Protein AF-F8NR78-F1 (afdb_monomer_lite)

Radius of gyration: 13.44 Å; chains: 1; bounding box: 33×18×36 Å

Organism: Serpula lacrymans var. lacrymans (strain S7.9) (NCBI:txid578457)

Structure (mmCIF, N/CA/C/O backbone):
data_AF-F8NR78-F1
#
_entry.id   AF-F8NR78-F1
#
loop_
_atom_site.group_PDB
_atom_site.id
_atom_site.type_symbol
_atom_site.label_atom_id
_atom_site.label_alt_id
_atom_site.label_comp_id
_atom_site.label_asym_id
_atom_site.label_entity_id
_atom_site.label_seq_id
_atom_site.pdbx_PDB_ins_code
_atom_site.Cartn_x
_atom_site.Cartn_y
_atom_site.Cartn_z
_atom_site.occupancy
_atom_site.B_iso_or_equiv
_atom_site.auth_seq_id
_atom_site.auth_comp_id
_atom_site.auth_asym_id
_atom_site.auth_atom_id
_atom_site.pdbx_PDB_model_num
ATOM 1 N N . THR A 1 1 ? -13.060 9.471 1.757 1.00 70.62 1 THR A N 1
ATOM 2 C CA . THR A 1 1 ? -13.110 8.167 2.449 1.00 70.62 1 THR A CA 1
ATOM 3 C C . THR A 1 1 ? -13.438 7.082 1.435 1.00 70.62 1 THR A C 1
ATOM 5 O O . THR A 1 1 ? -13.839 7.415 0.325 1.00 70.62 1 THR A O 1
ATOM 8 N N . LEU A 1 2 ? -13.205 5.808 1.760 1.00 84.81 2 LEU A N 1
ATOM 9 C CA . LEU A 1 2 ? -13.468 4.657 0.871 1.00 84.81 2 LEU A CA 1
ATOM 10 C C . LEU A 1 2 ? -14.936 4.189 0.902 1.00 84.81 2 LEU A C 1
ATOM 12 O O . LEU A 1 2 ? -15.348 3.356 0.099 1.00 84.81 2 LEU A O 1
ATOM 16 N N . GLU A 1 3 ? -15.729 4.786 1.791 1.00 83.12 3 GLU A N 1
ATOM 17 C CA . GLU A 1 3 ? -17.150 4.513 2.021 1.00 83.12 3 GLU A CA 1
ATOM 18 C C . GLU A 1 3 ? -18.027 4.554 0.754 1.00 83.12 3 GLU A C 1
ATOM 20 O O . GLU A 1 3 ? -18.858 3.659 0.615 1.00 83.12 3 GLU A O 1
ATOM 25 N N . PRO A 1 4 ? -17.849 5.487 -0.212 1.00 89.38 4 PRO A N 1
ATOM 26 C CA . PRO A 1 4 ? -18.682 5.523 -1.422 1.00 89.38 4 PRO A CA 1
ATOM 27 C C . PRO A 1 4 ? -18.555 4.273 -2.298 1.00 89.38 4 PRO A C 1
ATOM 29 O O . PRO A 1 4 ? -19.435 3.991 -3.105 1.00 89.38 4 PRO A O 1
ATOM 32 N N . TYR A 1 5 ? -17.458 3.531 -2.145 1.00 88.94 5 TYR A N 1
ATOM 33 C CA . TYR A 1 5 ? -17.182 2.311 -2.895 1.00 88.94 5 TYR A CA 1
ATOM 34 C C . TYR A 1 5 ? -17.592 1.047 -2.127 1.00 88.94 5 TYR A C 1
ATOM 36 O O . TYR A 1 5 ? -17.350 -0.057 -2.606 1.00 88.94 5 TYR A O 1
ATOM 44 N N . GLY A 1 6 ? -18.181 1.188 -0.930 1.00 91.75 6 GLY A N 1
ATOM 45 C CA . GLY A 1 6 ? -18.535 0.060 -0.066 1.00 91.75 6 GLY A CA 1
ATOM 46 C C . GLY A 1 6 ? -17.324 -0.736 0.431 1.00 91.75 6 GLY A C 1
ATOM 47 O O . GLY A 1 6 ? -17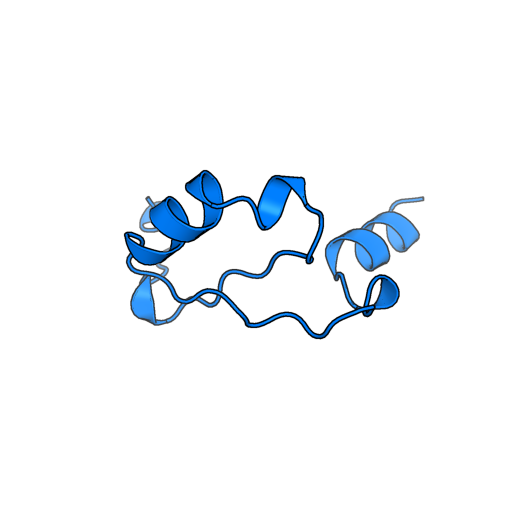.471 -1.894 0.813 1.00 91.75 6 GLY A O 1
ATOM 48 N N . LEU A 1 7 ? -16.125 -0.144 0.396 1.00 90.69 7 LEU A N 1
ATOM 49 C CA . LEU A 1 7 ? -14.888 -0.817 0.778 1.00 90.69 7 LEU A CA 1
ATOM 50 C C . LEU A 1 7 ? -14.565 -0.566 2.251 1.00 90.69 7 LEU A C 1
ATOM 52 O O . LEU A 1 7 ? -14.536 0.579 2.709 1.00 90.69 7 LEU A O 1
ATOM 56 N N . ASN A 1 8 ? -14.256 -1.644 2.966 1.00 92.19 8 ASN A N 1
ATOM 57 C CA . ASN A 1 8 ? -13.785 -1.597 4.341 1.00 92.19 8 ASN A CA 1
ATOM 58 C C . ASN A 1 8 ? -12.254 -1.409 4.359 1.00 92.19 8 ASN A C 1
ATOM 60 O O . ASN A 1 8 ? -11.545 -2.283 3.861 1.00 92.19 8 ASN A O 1
ATOM 64 N N . PRO A 1 9 ? -11.710 -0.302 4.902 1.00 92.75 9 PRO A N 1
ATOM 65 C CA . PRO A 1 9 ? -10.281 0.009 4.805 1.00 92.75 9 PRO A CA 1
ATOM 66 C C . PRO A 1 9 ? -9.307 -1.096 5.261 1.00 92.75 9 PRO A C 1
ATOM 68 O O . PRO A 1 9 ? -8.326 -1.309 4.551 1.00 92.75 9 PRO A O 1
ATOM 71 N N . PRO A 1 10 ? -9.549 -1.842 6.357 1.00 93.75 10 PRO A N 1
ATOM 72 C CA . PRO A 1 10 ? -8.658 -2.922 6.790 1.00 93.75 10 PRO A CA 1
ATOM 73 C C . PRO A 1 10 ? -8.516 -4.070 5.784 1.00 93.75 10 PRO A C 1
ATOM 75 O O . PRO A 1 10 ? -7.477 -4.728 5.754 1.00 93.75 10 PRO A O 1
ATOM 78 N N . ASP A 1 11 ? -9.525 -4.278 4.934 1.00 93.31 11 ASP A N 1
ATOM 79 C CA . ASP A 1 11 ? -9.530 -5.322 3.903 1.00 93.31 11 ASP A CA 1
ATOM 80 C C . ASP A 1 11 ? -8.808 -4.875 2.617 1.00 93.31 11 ASP A C 1
ATOM 82 O O . ASP A 1 11 ? -8.719 -5.623 1.642 1.00 93.31 11 ASP A O 1
ATOM 86 N N . ILE A 1 12 ? -8.282 -3.647 2.593 1.00 93.31 12 ILE A N 1
ATOM 87 C CA . ILE A 1 12 ? -7.630 -3.056 1.427 1.00 93.31 12 ILE A CA 1
ATOM 88 C C . ILE A 1 12 ? -6.116 -3.149 1.558 1.00 93.31 12 ILE A C 1
ATOM 90 O O . ILE A 1 12 ? -5.523 -2.847 2.597 1.00 93.31 12 ILE A O 1
ATOM 94 N N . ILE A 1 13 ? -5.489 -3.493 0.434 1.00 93.06 13 ILE A N 1
ATOM 95 C CA . ILE A 1 13 ? -4.046 -3.437 0.251 1.00 93.06 13 ILE A CA 1
ATOM 96 C C . ILE A 1 13 ? -3.730 -2.311 -0.735 1.00 93.06 13 ILE A C 1
ATOM 98 O O . ILE A 1 13 ? -4.020 -2.401 -1.926 1.00 93.06 13 ILE A O 1
ATOM 102 N N . PHE A 1 14 ? -3.124 -1.242 -0.232 1.00 91.75 14 PHE A N 1
ATOM 103 C CA . PHE A 1 14 ? -2.582 -0.155 -1.028 1.00 91.75 14 PHE A CA 1
ATOM 104 C C . PHE A 1 14 ? -1.257 -0.575 -1.670 1.00 91.75 14 PHE A C 1
ATOM 106 O O . PHE A 1 14 ? -0.333 -1.031 -0.991 1.00 91.75 14 PHE A O 1
ATOM 113 N N . GLN A 1 15 ? -1.160 -0.405 -2.986 1.00 91.00 15 GLN A N 1
ATOM 114 C CA . GLN A 1 15 ? 0.000 -0.779 -3.786 1.00 91.00 15 GLN A CA 1
ATOM 115 C C . GLN A 1 15 ? 0.648 0.479 -4.375 1.00 91.00 15 GLN A C 1
ATOM 117 O O . GLN A 1 15 ? -0.016 1.284 -5.023 1.00 91.00 15 GLN A O 1
ATOM 122 N N . GLN A 1 16 ? 1.954 0.631 -4.162 1.00 88.88 16 GLN A N 1
ATOM 123 C CA . GLN A 1 16 ? 2.787 1.682 -4.751 1.00 88.88 16 GLN A CA 1
ATOM 124 C C . GLN A 1 16 ? 4.153 1.097 -5.121 1.00 88.88 16 GLN A C 1
ATOM 126 O O . GLN A 1 16 ? 4.563 0.083 -4.551 1.00 88.88 16 GLN A O 1
ATOM 131 N N . ASP A 1 17 ? 4.857 1.723 -6.062 1.00 86.00 17 ASP A N 1
ATOM 132 C CA . ASP A 1 17 ? 6.238 1.350 -6.357 1.00 86.00 17 ASP A CA 1
ATOM 133 C C . ASP A 1 17 ? 7.221 1.952 -5.334 1.00 86.00 17 ASP A C 1
ATOM 135 O O . ASP A 1 17 ? 6.853 2.693 -4.420 1.00 86.00 17 ASP A O 1
ATOM 139 N N . ASN A 1 18 ? 8.496 1.590 -5.473 1.00 86.12 18 ASN A N 1
ATOM 140 C CA . ASN A 1 18 ? 9.564 2.035 -4.580 1.00 86.12 18 ASN A CA 1
ATOM 141 C C . ASN A 1 18 ? 10.268 3.325 -5.061 1.00 86.12 18 ASN A C 1
ATOM 143 O O . ASN A 1 18 ? 11.436 3.527 -4.726 1.00 86.12 18 ASN A O 1
ATOM 147 N N . ASP A 1 19 ? 9.623 4.194 -5.857 1.00 84.69 19 ASP A N 1
ATOM 148 C CA . ASP A 1 19 ? 10.219 5.500 -6.192 1.00 84.69 19 ASP A CA 1
ATOM 149 C C . ASP A 1 19 ? 10.492 6.293 -4.899 1.00 84.69 19 ASP A C 1
ATOM 151 O O . ASP A 1 19 ? 9.669 6.333 -3.978 1.00 84.69 19 ASP A O 1
ATOM 155 N N . HIS A 1 20 ? 11.648 6.958 -4.824 1.00 84.88 20 HIS A N 1
ATOM 156 C CA . HIS A 1 20 ? 12.062 7.741 -3.659 1.00 84.88 20 HIS A CA 1
ATOM 157 C C . HIS A 1 20 ? 11.008 8.744 -3.179 1.00 84.88 20 HIS A C 1
ATOM 159 O O . HIS A 1 20 ? 10.921 9.001 -1.975 1.00 84.88 20 HIS A O 1
ATOM 165 N N . LYS A 1 21 ? 10.187 9.294 -4.082 1.00 84.94 21 LYS A N 1
ATOM 166 C CA . LYS A 1 21 ? 9.090 10.205 -3.719 1.00 84.94 21 LYS A CA 1
ATOM 167 C C . LYS A 1 21 ? 8.026 9.499 -2.871 1.00 84.94 21 LYS A C 1
ATOM 169 O O . LYS A 1 21 ? 7.546 10.074 -1.895 1.00 84.94 21 LYS A O 1
ATOM 174 N N . HIS A 1 22 ? 7.714 8.249 -3.204 1.00 86.31 22 HIS A N 1
ATOM 175 C CA . HIS A 1 22 ? 6.715 7.406 -2.543 1.00 86.31 22 HIS A CA 1
ATOM 176 C C . HIS A 1 22 ? 7.263 6.707 -1.291 1.00 86.31 22 HIS A C 1
ATOM 178 O O . HIS A 1 22 ? 6.519 6.390 -0.367 1.00 86.31 22 HIS A O 1
ATOM 184 N N . THR A 1 23 ? 8.582 6.529 -1.197 1.00 87.62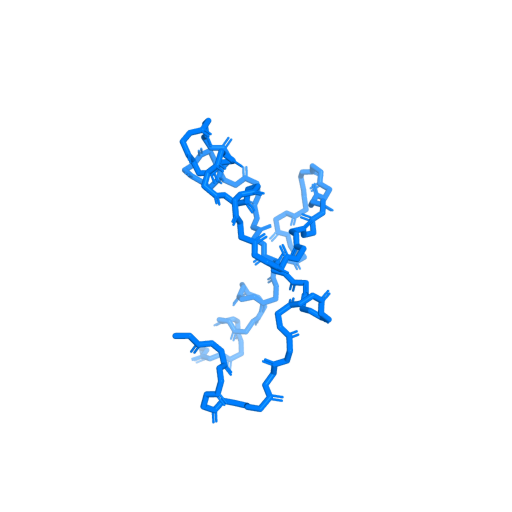 23 THR A N 1
ATOM 185 C CA . THR A 1 23 ? 9.221 5.873 -0.045 1.00 87.62 23 THR A CA 1
ATOM 186 C C . THR A 1 23 ? 9.879 6.834 0.943 1.00 87.62 23 THR A C 1
ATOM 188 O O . THR A 1 23 ? 10.566 6.379 1.868 1.00 87.62 23 THR A O 1
ATOM 191 N N . CYS A 1 24 ? 9.724 8.150 0.767 1.00 92.56 24 CYS A N 1
ATOM 192 C CA . CYS A 1 24 ? 10.293 9.123 1.693 1.00 92.56 24 CYS A CA 1
ATOM 193 C C . CYS A 1 24 ? 9.656 8.994 3.089 1.00 92.56 24 CYS A C 1
ATOM 195 O O . CYS A 1 24 ? 8.534 8.508 3.245 1.00 92.56 24 CYS A O 1
ATOM 197 N N . ARG A 1 25 ? 10.378 9.433 4.128 1.00 94.31 25 ARG A N 1
ATOM 198 C CA . ARG A 1 25 ? 9.954 9.265 5.530 1.00 94.31 25 ARG A CA 1
ATOM 199 C C . ARG A 1 25 ? 8.541 9.792 5.782 1.00 94.31 25 ARG A C 1
ATOM 201 O O . ARG A 1 25 ? 7.731 9.088 6.366 1.00 94.31 25 ARG A O 1
ATOM 208 N N . LYS A 1 26 ? 8.241 10.988 5.271 1.00 95.50 26 LYS A N 1
ATOM 209 C CA . LYS A 1 26 ? 6.932 11.628 5.439 1.00 95.50 26 LYS A CA 1
ATOM 210 C C . LYS A 1 26 ? 5.793 10.778 4.870 1.00 95.50 26 LYS A C 1
ATOM 212 O O . LYS A 1 26 ? 4.756 10.656 5.508 1.00 95.50 26 LYS A O 1
ATOM 217 N N . VAL A 1 27 ? 5.993 10.178 3.695 1.00 94.19 27 VAL A N 1
ATOM 218 C CA . VAL A 1 27 ? 4.982 9.308 3.076 1.00 94.19 27 VAL A CA 1
ATOM 219 C C . VAL A 1 27 ? 4.834 8.010 3.865 1.00 94.19 27 VAL A C 1
ATOM 221 O O . VAL A 1 27 ? 3.715 7.590 4.132 1.00 94.19 27 VAL A O 1
ATOM 224 N N . LYS A 1 28 ? 5.942 7.407 4.311 1.00 92.75 28 LYS A N 1
ATOM 225 C CA . LYS A 1 28 ? 5.900 6.199 5.151 1.00 92.75 28 LYS A CA 1
ATOM 226 C C . LYS A 1 28 ? 5.175 6.421 6.475 1.00 92.75 28 LYS A C 1
ATOM 228 O O . LYS A 1 28 ? 4.440 5.540 6.901 1.00 92.75 28 LYS A O 1
ATOM 233 N N . ASP A 1 29 ? 5.399 7.560 7.121 1.00 96.06 29 ASP A N 1
ATOM 234 C CA . ASP A 1 29 ? 4.744 7.888 8.387 1.00 96.06 29 ASP A CA 1
ATOM 235 C C . ASP A 1 29 ? 3.238 8.099 8.167 1.00 96.06 29 ASP A C 1
ATOM 237 O O . ASP A 1 29 ? 2.438 7.466 8.848 1.00 96.06 29 ASP A O 1
ATOM 241 N N . TRP A 1 30 ? 2.849 8.838 7.121 1.00 95.38 30 TRP A N 1
ATOM 242 C CA . TRP A 1 30 ? 1.438 8.995 6.7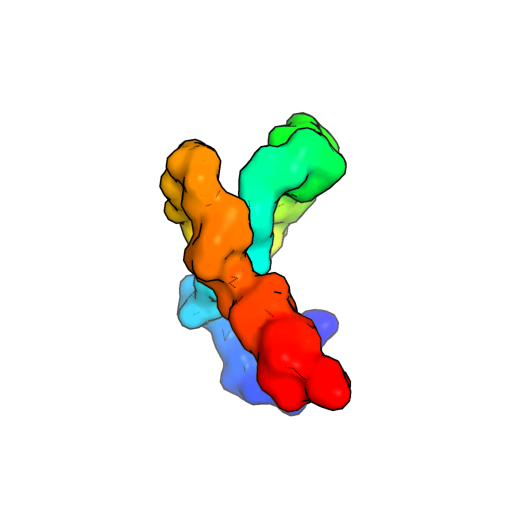50 1.00 95.38 30 TRP A CA 1
ATOM 243 C C . TRP A 1 30 ? 0.748 7.659 6.434 1.00 95.38 30 TRP A C 1
ATOM 245 O O . TRP A 1 30 ? -0.374 7.435 6.880 1.00 95.38 30 TRP A O 1
ATOM 255 N N . LEU A 1 31 ? 1.410 6.751 5.705 1.00 94.50 31 LEU A N 1
ATOM 256 C CA . LEU A 1 31 ? 0.859 5.433 5.356 1.00 94.50 31 LEU A CA 1
ATOM 257 C C . LEU A 1 31 ? 0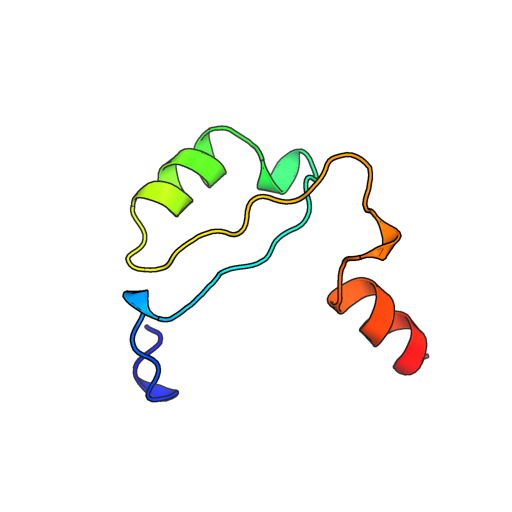.605 4.550 6.583 1.00 94.50 31 LEU A C 1
ATOM 259 O O . LEU A 1 31 ? -0.345 3.776 6.580 1.00 94.50 31 LEU A O 1
ATOM 263 N N . LYS A 1 32 ? 1.421 4.673 7.637 1.00 93.62 32 LYS A N 1
ATOM 264 C CA . LYS A 1 32 ? 1.228 3.927 8.893 1.00 93.62 32 LYS A CA 1
ATOM 265 C C . LYS A 1 32 ? 0.021 4.404 9.697 1.00 93.62 32 LYS A C 1
ATOM 267 O O . LYS A 1 32 ? -0.486 3.649 10.516 1.00 93.62 32 LYS A O 1
ATOM 272 N N . GLU A 1 33 ? -0.405 5.647 9.495 1.00 95.88 33 GLU A N 1
ATOM 273 C CA . GLU A 1 33 ? -1.578 6.228 10.160 1.00 95.88 33 GLU A CA 1
ATOM 274 C C . GLU A 1 33 ? -2.892 5.839 9.469 1.00 95.88 33 GLU A C 1
ATOM 276 O O . GLU A 1 33 ? -3.973 6.119 9.987 1.00 95.88 33 GLU A O 1
ATOM 281 N N . GLN A 1 34 ? -2.822 5.209 8.293 1.00 94.12 34 GLN A N 1
ATOM 282 C CA . GLN A 1 34 ? -4.009 4.825 7.543 1.00 94.12 34 GLN A CA 1
ATOM 283 C C . GLN A 1 34 ? -4.603 3.517 8.063 1.00 94.12 34 GLN A C 1
ATOM 285 O O . GLN A 1 34 ? -3.903 2.621 8.523 1.00 94.12 34 GLN A O 1
ATOM 290 N N . ALA A 1 35 ? -5.922 3.387 7.926 1.00 94.25 35 ALA A N 1
ATOM 291 C CA . ALA A 1 35 ? -6.655 2.183 8.317 1.00 94.25 35 ALA A CA 1
ATOM 292 C C . ALA A 1 35 ? -6.495 1.008 7.329 1.00 94.25 35 ALA A C 1
ATOM 294 O O . ALA A 1 35 ? -7.027 -0.069 7.580 1.00 94.25 35 ALA A O 1
ATOM 295 N N . PHE A 1 36 ? -5.809 1.221 6.205 1.00 94.12 36 PHE A N 1
ATOM 296 C CA . PHE A 1 36 ? -5.539 0.207 5.189 1.00 94.12 36 PHE A CA 1
ATOM 297 C C . PHE A 1 36 ? -4.090 -0.272 5.246 1.00 94.12 36 PHE A C 1
ATOM 299 O O . PHE A 1 36 ? -3.197 0.427 5.723 1.00 94.12 36 PHE A O 1
ATOM 306 N N . ASN A 1 37 ? -3.837 -1.455 4.693 1.00 94.00 37 ASN A N 1
ATOM 307 C CA . ASN A 1 37 ? -2.500 -2.033 4.655 1.00 94.00 37 ASN A CA 1
ATOM 308 C C . ASN A 1 37 ? -1.725 -1.534 3.436 1.00 94.00 37 ASN A C 1
ATOM 310 O O . ASN A 1 37 ? -2.297 -1.353 2.369 1.00 94.00 37 ASN A O 1
ATOM 314 N N . THR A 1 38 ? -0.410 -1.349 3.558 1.00 92.69 38 THR A N 1
ATOM 315 C CA . THR A 1 38 ? 0.463 -1.065 2.405 1.00 92.69 38 THR A CA 1
ATOM 316 C C . THR A 1 38 ? 1.232 -2.325 2.019 1.00 92.69 38 THR A C 1
ATOM 318 O O . THR A 1 38 ? 1.852 -2.957 2.874 1.00 92.69 38 THR A O 1
ATOM 321 N N . MET A 1 39 ? 1.219 -2.689 0.737 1.00 91.25 39 MET A N 1
ATOM 322 C CA . MET A 1 39 ? 1.990 -3.817 0.213 1.00 91.25 39 MET A CA 1
ATOM 323 C C . MET A 1 39 ? 3.495 -3.537 0.289 1.00 91.25 39 MET A C 1
ATOM 325 O O . MET A 1 39 ? 3.964 -2.473 -0.116 1.00 91.25 39 MET A O 1
ATOM 329 N N . VAL A 1 40 ? 4.273 -4.520 0.748 1.00 87.12 40 VAL A N 1
ATOM 330 C CA . VAL A 1 40 ? 5.737 -4.472 0.644 1.00 87.12 40 VAL A CA 1
ATOM 331 C C . VAL A 1 40 ? 6.136 -4.780 -0.796 1.00 87.12 40 VAL A C 1
ATOM 333 O O . VAL A 1 40 ? 5.958 -5.900 -1.272 1.00 87.12 40 VAL A O 1
ATOM 336 N N . TRP A 1 41 ? 6.674 -3.781 -1.492 1.00 85.44 41 TRP A N 1
ATOM 337 C CA . TRP A 1 41 ? 7.082 -3.913 -2.888 1.00 85.44 41 TRP A CA 1
ATOM 338 C C . TRP A 1 41 ? 8.512 -4.471 -3.006 1.00 85.44 41 TRP A C 1
ATOM 340 O O . TRP A 1 41 ? 9.423 -3.913 -2.378 1.00 85.44 41 TRP A O 1
ATOM 350 N N . PRO A 1 42 ? 8.766 -5.526 -3.806 1.00 80.44 42 PRO A N 1
ATOM 351 C CA . PRO A 1 42 ? 10.115 -6.055 -3.980 1.00 80.44 42 PRO A CA 1
ATOM 352 C C . PRO A 1 42 ? 11.037 -5.037 -4.670 1.00 80.44 42 PRO A C 1
ATOM 354 O O . PRO A 1 42 ? 10.632 -4.304 -5.575 1.00 80.44 42 PRO A O 1
ATOM 357 N N . ALA A 1 43 ? 12.304 -4.974 -4.256 1.00 71.31 43 ALA A N 1
ATOM 358 C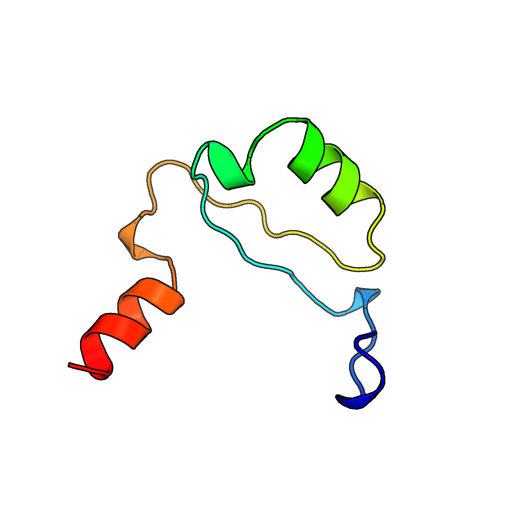 CA . ALA A 1 43 ? 13.287 -4.096 -4.891 1.00 71.31 43 ALA 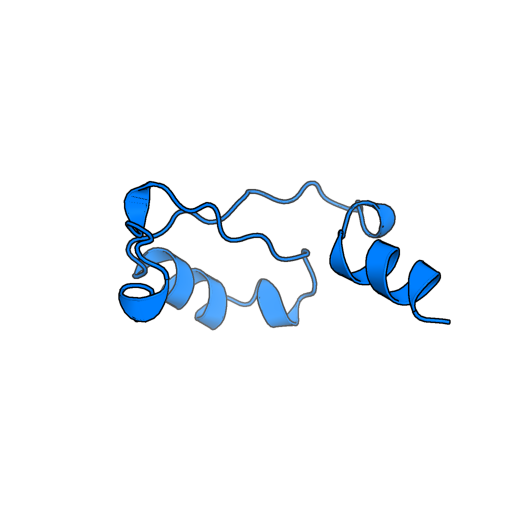A CA 1
ATOM 359 C C . ALA A 1 43 ? 13.456 -4.444 -6.385 1.00 71.31 43 ALA A C 1
ATOM 361 O O . ALA A 1 43 ? 13.361 -5.606 -6.768 1.00 71.31 43 ALA A O 1
ATOM 362 N N . GLN A 1 44 ? 13.691 -3.431 -7.227 1.00 66.38 44 GLN A N 1
ATOM 363 C CA . GLN A 1 44 ? 13.931 -3.571 -8.677 1.00 66.38 44 GLN A CA 1
ATOM 364 C C . GLN A 1 44 ? 12.787 -4.178 -9.513 1.00 66.38 44 GLN A C 1
ATOM 366 O O . GLN A 1 44 ? 12.983 -4.515 -10.674 1.00 66.38 44 GLN A O 1
ATOM 371 N N . SER A 1 45 ? 11.561 -4.230 -8.995 1.00 66.00 45 SER A N 1
ATOM 372 C CA . SER A 1 45 ? 10.391 -4.709 -9.743 1.00 66.00 45 SER A CA 1
ATOM 373 C C . SER A 1 45 ? 9.629 -3.572 -10.441 1.00 66.00 45 SER A C 1
ATOM 375 O O . SER A 1 45 ? 8.424 -3.391 -10.266 1.00 66.00 45 SER A O 1
ATOM 377 N N . SER A 1 46 ? 10.346 -2.777 -11.247 1.00 64.62 46 SER A N 1
ATOM 378 C CA . SER A 1 46 ? 9.752 -1.726 -12.098 1.00 64.62 46 SER A CA 1
ATOM 379 C C . SER A 1 46 ? 8.618 -2.272 -12.968 1.00 64.62 46 SER A C 1
ATOM 381 O O . SER A 1 46 ? 7.621 -1.580 -13.177 1.00 64.62 46 SER A O 1
ATOM 383 N N . ASP A 1 47 ? 8.786 -3.504 -13.444 1.00 65.94 47 ASP A N 1
ATOM 384 C CA . ASP A 1 47 ? 7.933 -4.132 -14.453 1.00 65.94 47 ASP A CA 1
ATOM 385 C C . ASP A 1 47 ? 6.653 -4.727 -13.861 1.00 65.94 47 ASP A C 1
ATOM 387 O O . ASP A 1 47 ? 5.725 -5.051 -14.592 1.00 65.94 47 ASP A O 1
ATOM 391 N N . LEU A 1 48 ? 6.570 -4.829 -12.530 1.00 70.94 48 LEU A N 1
ATOM 392 C CA . LEU A 1 48 ? 5.398 -5.370 -11.846 1.00 70.94 48 LEU A CA 1
ATOM 393 C C . LEU A 1 48 ? 4.353 -4.303 -11.508 1.00 70.94 48 LEU A C 1
ATOM 395 O O . LEU A 1 48 ? 3.315 -4.648 -10.953 1.00 70.94 48 LEU A O 1
ATOM 399 N N . ASN A 1 49 ? 4.594 -3.020 -11.811 1.00 74.25 49 ASN A N 1
ATOM 400 C CA . ASN A 1 49 ? 3.623 -1.968 -11.514 1.00 74.25 49 ASN A CA 1
ATOM 401 C C . ASN A 1 49 ? 2.406 -2.100 -12.462 1.00 74.25 49 ASN A C 1
ATOM 403 O O . ASN A 1 49 ? 2.546 -1.800 -13.654 1.00 74.25 49 ASN A O 1
ATOM 407 N N . PRO A 1 50 ? 1.206 -2.475 -11.967 1.00 70.44 50 PRO A N 1
ATOM 408 C CA . PRO A 1 50 ? 0.028 -2.692 -12.811 1.00 70.44 50 PRO A CA 1
ATOM 409 C C . PRO A 1 50 ? -0.362 -1.441 -13.603 1.00 70.44 50 PRO A C 1
ATOM 411 O O . PRO A 1 50 ? -0.887 -1.540 -14.708 1.00 70.44 50 PRO A O 1
ATOM 414 N N . ILE A 1 51 ? -0.043 -0.256 -13.071 1.00 78.94 51 ILE A N 1
ATOM 415 C CA . ILE A 1 51 ? -0.295 1.027 -13.729 1.00 78.94 51 ILE A CA 1
ATOM 416 C C . ILE A 1 51 ? 0.573 1.162 -14.987 1.00 78.94 51 ILE A C 1
ATOM 418 O O . ILE A 1 51 ? 0.065 1.551 -16.034 1.00 78.94 51 ILE A O 1
ATOM 422 N N . LYS A 1 52 ? 1.863 0.796 -14.929 1.00 78.25 52 LYS A N 1
ATOM 423 C CA . LYS A 1 52 ? 2.749 0.799 -16.111 1.00 78.25 52 LYS A CA 1
ATOM 424 C C . LYS A 1 52 ? 2.256 -0.158 -17.189 1.00 78.25 52 LYS A C 1
ATOM 426 O O . LYS A 1 52 ? 2.272 0.200 -18.364 1.00 78.25 52 LYS A O 1
ATOM 431 N N . HIS A 1 53 ? 1.792 -1.339 -16.785 1.00 80.31 53 HIS A N 1
ATOM 432 C CA . HIS A 1 53 ? 1.224 -2.320 -17.709 1.00 80.31 53 HIS A CA 1
ATOM 433 C C . HIS A 1 53 ? -0.047 -1.783 -18.380 1.00 80.31 53 HIS A C 1
ATOM 435 O O . HIS A 1 53 ? -0.192 -1.877 -19.597 1.00 80.31 53 HIS A O 1
ATOM 441 N N . LEU A 1 54 ? -0.928 -1.133 -17.613 1.00 83.56 54 LEU A N 1
ATOM 442 C CA . LEU A 1 54 ? -2.141 -0.509 -18.141 1.00 83.56 54 LEU A CA 1
ATOM 443 C C . LEU A 1 54 ? -1.833 0.623 -19.133 1.00 83.56 54 LEU A C 1
ATOM 445 O O . LEU A 1 54 ? -2.455 0.681 -20.190 1.00 83.56 54 LEU A O 1
ATOM 449 N N . TRP A 1 55 ? -0.839 1.475 -18.857 1.00 84.81 55 TRP A N 1
ATOM 450 C CA . TRP A 1 55 ? -0.394 2.499 -19.815 1.00 84.81 55 TRP A CA 1
ATOM 451 C C . TRP A 1 55 ? 0.076 1.906 -21.147 1.00 84.81 55 TRP A C 1
ATOM 453 O O . TRP A 1 55 ? -0.068 2.556 -22.178 1.00 84.81 55 TRP A O 1
ATOM 463 N N . GLY A 1 56 ? 0.624 0.688 -21.140 1.00 83.50 56 GLY A N 1
ATOM 464 C CA . GLY A 1 56 ? 0.989 -0.035 -22.357 1.00 83.50 56 GLY A CA 1
ATOM 465 C C . GLY A 1 56 ? -0.215 -0.395 -23.233 1.00 83.50 56 GLY A C 1
ATOM 466 O O . GLY A 1 56 ? -0.100 -0.329 -24.450 1.00 83.50 56 GLY A O 1
ATOM 467 N N . TYR A 1 57 ? -1.362 -0.720 -22.626 1.00 86.44 57 TYR A N 1
ATOM 468 C CA . TYR A 1 57 ? -2.610 -1.029 -23.341 1.00 86.44 57 TYR A CA 1
ATOM 469 C C . TYR A 1 57 ? -3.409 0.202 -23.772 1.00 86.44 57 TYR A C 1
ATOM 471 O O . TYR A 1 57 ? -4.251 0.096 -24.656 1.00 86.44 57 TYR A O 1
ATOM 479 N N . LEU A 1 58 ? -3.191 1.348 -23.126 1.00 87.81 58 LEU A N 1
ATOM 480 C CA . LEU A 1 58 ? -3.873 2.606 -23.448 1.00 87.81 58 LEU A CA 1
ATOM 481 C C . LEU A 1 58 ? -3.199 3.393 -24.588 1.00 87.81 58 LEU A C 1
ATOM 483 O O . LEU A 1 58 ? -3.670 4.479 -24.924 1.00 87.81 58 LEU A O 1
ATOM 487 N N . LYS A 1 59 ? -2.095 2.881 -25.142 1.00 63.19 59 LYS A N 1
ATOM 488 C CA . LYS A 1 59 ? -1.460 3.409 -26.356 1.00 63.19 59 LYS A CA 1
ATOM 489 C C . LYS A 1 59 ? -2.116 2.835 -27.602 1.00 63.19 59 LYS A C 1
ATOM 491 O O . LYS A 1 59 ? -2.304 3.630 -28.546 1.00 63.19 59 LYS A O 1
#

Foldseek 3Di:
DCVVVVDDQQVDEAEDDPPCVCPPPVNVVVQVPGNHHYDDHDPPPPVPPVVVVVVVVVD

Sequence (59 aa):
TLEPYGLNPPDIIFQQDNDHKHTCRKVKDWLKEQAFNTMVWPAQSSDLNPIKHLWGYLK

InterPro domains:
  IPR036397 Ribonuclease H superfamily [G3DSA:3.30.420.10] (2-59)
  IPR038717 Tc1-like transposase, DDE domain [PF13358] (11-59)

pLDDT: mean 85.84, std 9.15, range [63.19, 96.06]

Secondary structure (DSSP, 8-state):
--GGGT--GGG-EE-----TTTSSHHHHHHHHTSSSEEP-PPTT-GGG-HHHHHHHHT-